Protein AF-W9ZJA3-F1 (afdb_monomer)

Radius of gyration: 19.75 Å; Cα contacts (8 Å, |Δi|>4): 229; chains: 1; bounding box: 45×27×53 Å

pLDDT: mean 91.69, std 6.89, range [60.56, 98.5]

Nearest PDB structures (foldseek):
  6r77-assembly1_B  TM=5.859E-01  e=2.185E-03  Thermococcus litoralis
  6r76-assembly1_B  TM=6.871E-01  e=9.527E-03  Thermococcus litoralis DSM 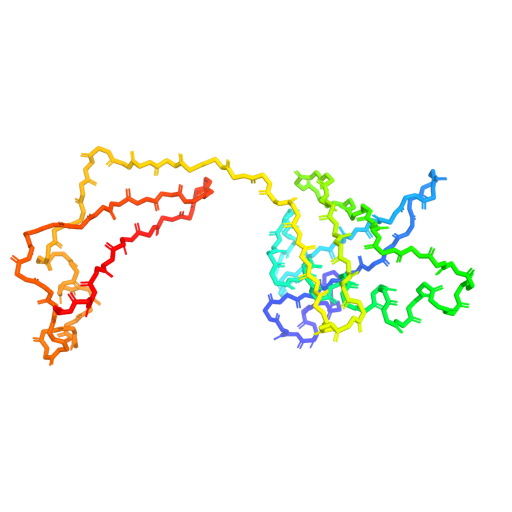5473
  6j7c-assembly1_A-2  TM=6.465E-01  e=1.011E-02  Thermococcus litoralis DSM 5473
  6r76-assembly2_C  TM=6.134E-01  e=8.469E-03  Thermococcus litoralis DSM 5473
  4k7g-assembly1_B  TM=5.481E-01  e=1.439E-02  Allorhizobium ampelinum S4

Structure (mmCIF, N/CA/C/O backbone):
data_AF-W9ZJA3-F1
#
_entry.id   AF-W9ZJA3-F1
#
loop_
_atom_site.group_PDB
_atom_site.id
_atom_site.type_symbol
_atom_site.label_atom_id
_atom_site.label_alt_id
_atom_site.label_comp_id
_atom_site.label_asym_id
_atom_site.label_entity_id
_atom_site.label_seq_id
_atom_site.pdbx_PDB_ins_code
_atom_site.Cartn_x
_atom_site.Cartn_y
_atom_site.Cartn_z
_atom_site.occupancy
_atom_site.B_iso_or_equiv
_atom_site.auth_seq_id
_atom_site.auth_comp_id
_atom_site.auth_asym_id
_atom_site.auth_atom_id
_atom_site.pdbx_PDB_model_num
ATOM 1 N N . MET A 1 1 ? 21.353 -3.759 0.623 1.00 95.94 1 MET A N 1
ATOM 2 C CA . MET A 1 1 ? 20.025 -3.131 0.788 1.00 95.94 1 MET A CA 1
ATOM 3 C C . MET A 1 1 ? 19.754 -2.814 2.256 1.00 95.94 1 MET A C 1
ATOM 5 O O . MET A 1 1 ? 19.750 -1.636 2.577 1.00 95.94 1 MET A O 1
ATOM 9 N N . GLN A 1 2 ? 19.699 -3.798 3.167 1.00 98.38 2 GLN A N 1
ATOM 10 C CA . GLN A 1 2 ? 19.468 -3.553 4.608 1.00 98.38 2 GLN A CA 1
ATOM 11 C C . GLN A 1 2 ? 20.388 -2.495 5.249 1.00 98.38 2 GLN A C 1
ATOM 13 O O . GLN A 1 2 ? 19.905 -1.623 5.959 1.00 98.38 2 GLN A O 1
ATOM 18 N N . MET A 1 3 ? 21.703 -2.533 4.991 1.00 98.44 3 MET A N 1
ATOM 19 C CA . MET A 1 3 ? 22.631 -1.532 5.550 1.00 98.44 3 MET A CA 1
ATOM 20 C C . MET A 1 3 ? 22.301 -0.100 5.106 1.00 98.44 3 MET A C 1
ATOM 22 O O . MET A 1 3 ? 22.429 0.818 5.901 1.00 98.44 3 MET A O 1
ATOM 26 N N . ILE A 1 4 ? 21.843 0.078 3.862 1.00 98.31 4 ILE A N 1
ATOM 27 C CA . ILE A 1 4 ? 21.444 1.384 3.319 1.00 98.31 4 ILE A CA 1
ATOM 28 C C . ILE A 1 4 ? 20.126 1.836 3.959 1.00 98.31 4 ILE A C 1
ATOM 30 O O . ILE A 1 4 ? 20.023 2.978 4.386 1.00 98.31 4 ILE A O 1
ATOM 34 N N . ALA A 1 5 ? 19.141 0.939 4.081 1.00 98.31 5 ALA A N 1
ATOM 35 C CA . ALA A 1 5 ? 17.883 1.247 4.766 1.00 98.31 5 ALA A CA 1
ATOM 36 C C . ALA A 1 5 ? 18.114 1.635 6.238 1.00 98.31 5 ALA A C 1
ATOM 38 O O . ALA A 1 5 ? 17.506 2.579 6.738 1.00 98.31 5 ALA A O 1
ATOM 39 N N . ARG A 1 6 ? 19.052 0.954 6.915 1.00 98.31 6 ARG A N 1
ATOM 40 C CA . ARG A 1 6 ? 19.473 1.298 8.278 1.00 98.31 6 ARG A CA 1
ATOM 41 C C . ARG A 1 6 ? 20.131 2.673 8.356 1.00 98.31 6 ARG A C 1
ATOM 43 O O . ARG A 1 6 ? 19.867 3.396 9.306 1.00 98.31 6 ARG A O 1
ATOM 50 N N . GLU A 1 7 ? 20.974 3.015 7.385 1.00 98.38 7 GLU A N 1
ATOM 51 C CA . GLU A 1 7 ? 21.646 4.318 7.328 1.00 98.38 7 GLU A CA 1
ATOM 52 C C . GLU A 1 7 ? 20.651 5.466 7.115 1.00 98.38 7 GLU A C 1
ATOM 54 O O . GLU A 1 7 ? 20.717 6.472 7.813 1.00 98.38 7 GLU A O 1
ATOM 59 N N . PHE A 1 8 ? 19.692 5.307 6.195 1.00 97.31 8 PHE A N 1
ATOM 60 C CA . PHE A 1 8 ? 18.655 6.320 5.971 1.00 97.31 8 PHE A CA 1
ATOM 61 C C . PHE A 1 8 ? 17.712 6.485 7.166 1.00 97.31 8 PHE A C 1
ATOM 63 O O . PHE A 1 8 ? 17.219 7.585 7.400 1.00 97.31 8 PHE A O 1
ATOM 70 N N . ASN A 1 9 ? 17.458 5.405 7.913 1.00 96.81 9 ASN A N 1
ATOM 71 C CA . ASN A 1 9 ? 16.634 5.404 9.123 1.00 96.81 9 ASN A CA 1
ATOM 72 C C . ASN A 1 9 ? 15.221 6.004 8.933 1.00 96.81 9 ASN A C 1
ATOM 74 O O . ASN A 1 9 ? 14.647 6.594 9.849 1.00 96.81 9 ASN A O 1
ATOM 78 N N . PHE A 1 10 ? 14.647 5.852 7.738 1.00 97.50 10 PHE A N 1
ATOM 79 C CA . PHE A 1 10 ? 13.224 6.091 7.498 1.00 97.50 10 PHE A CA 1
ATOM 80 C C . PHE A 1 10 ? 12.397 4.871 7.911 1.00 97.50 10 PHE A C 1
ATOM 82 O O . PHE A 1 10 ? 12.941 3.777 8.061 1.00 97.50 10 PHE A O 1
ATOM 89 N N . SER A 1 11 ? 11.080 5.051 8.064 1.00 96.62 11 SER A N 1
ATOM 90 C CA . SER A 1 11 ? 10.148 3.953 8.353 1.00 96.62 11 SER A CA 1
ATOM 91 C C . SER A 1 11 ? 10.331 2.791 7.371 1.00 96.62 11 SER A C 1
ATOM 93 O O . SER A 1 11 ? 10.440 1.639 7.792 1.00 96.62 11 SER A O 1
ATOM 95 N N . GLU A 1 12 ? 10.484 3.108 6.081 1.00 98.19 12 GLU A N 1
ATOM 96 C CA . GLU A 1 12 ? 10.776 2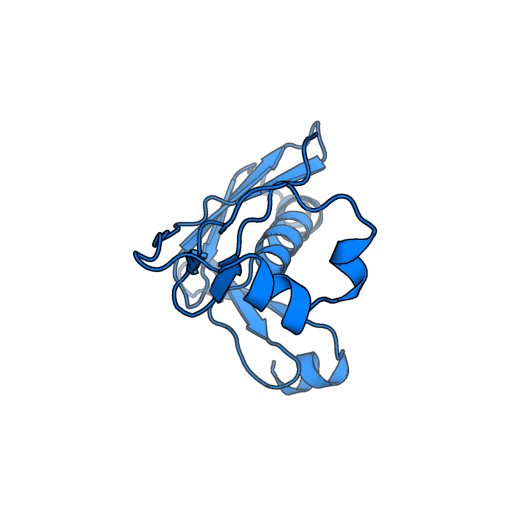.154 5.020 1.00 98.19 12 GLU A CA 1
ATOM 97 C C . GLU A 1 12 ? 11.671 2.782 3.937 1.00 98.19 12 GLU A C 1
ATOM 99 O O . GLU A 1 12 ? 11.636 3.984 3.675 1.00 98.19 12 GLU A O 1
ATOM 104 N N . THR A 1 13 ? 12.466 1.951 3.268 1.00 98.31 13 THR A N 1
ATOM 105 C CA . THR A 1 13 ? 13.260 2.279 2.077 1.00 98.31 13 THR A CA 1
ATOM 106 C C . THR A 1 13 ? 12.972 1.249 0.993 1.00 98.31 13 THR A C 1
ATOM 108 O O . THR A 1 13 ? 13.060 0.045 1.246 1.00 98.31 13 THR A O 1
ATOM 111 N N . VAL A 1 14 ? 12.655 1.709 -0.220 1.00 98.25 14 VAL A N 1
ATOM 112 C CA . VAL A 1 14 ? 12.364 0.826 -1.360 1.00 98.25 14 VAL A CA 1
ATOM 113 C C . VAL A 1 14 ? 13.546 0.765 -2.313 1.00 98.25 14 VAL A C 1
ATOM 115 O O . VAL A 1 14 ? 14.074 1.792 -2.735 1.00 98.25 14 VAL A O 1
ATOM 118 N N . PHE A 1 15 ? 13.924 -0.448 -2.702 1.00 97.44 15 PHE A N 1
ATOM 119 C CA . PHE A 1 15 ? 14.888 -0.702 -3.764 1.00 97.44 15 PHE A CA 1
ATOM 120 C C . PHE A 1 15 ? 14.150 -1.207 -4.995 1.00 97.44 15 PHE A C 1
ATOM 122 O O . PHE A 1 15 ? 13.614 -2.315 -4.995 1.00 97.44 15 PHE A O 1
ATOM 129 N N . LEU A 1 16 ? 14.135 -0.386 -6.042 1.00 95.06 16 LEU A N 1
ATOM 130 C CA . LEU A 1 16 ? 13.597 -0.744 -7.347 1.00 95.06 16 LEU A CA 1
ATOM 131 C C . LEU A 1 16 ? 14.639 -1.531 -8.146 1.00 95.06 16 LEU A C 1
ATOM 133 O O . LEU A 1 16 ? 15.810 -1.155 -8.208 1.00 95.06 16 LEU A O 1
ATOM 137 N N . ARG A 1 17 ? 14.210 -2.614 -8.786 1.00 91.94 17 ARG A N 1
ATOM 138 C CA . ARG A 1 17 ? 15.063 -3.515 -9.566 1.00 91.94 17 ARG A CA 1
ATOM 139 C C . ARG A 1 17 ? 14.295 -4.078 -10.756 1.00 91.94 17 ARG A C 1
ATOM 141 O O . ARG A 1 17 ? 13.067 -4.042 -10.804 1.00 91.94 17 ARG A O 1
ATOM 148 N N . ARG A 1 18 ? 15.036 -4.618 -11.720 1.00 89.00 18 ARG A N 1
ATOM 149 C CA . ARG A 1 18 ? 14.475 -5.318 -12.875 1.00 89.00 18 ARG A CA 1
ATOM 150 C C . ARG A 1 18 ? 14.772 -6.808 -12.754 1.00 89.00 18 ARG A C 1
ATOM 152 O O . ARG A 1 18 ? 15.916 -7.181 -12.497 1.00 89.00 18 ARG A O 1
ATOM 159 N N . ASN A 1 19 ? 13.751 -7.640 -12.901 1.00 85.75 19 ASN A N 1
ATOM 160 C CA . ASN A 1 19 ? 13.908 -9.088 -12.966 1.00 85.75 19 ASN A CA 1
ATOM 161 C C . ASN A 1 19 ? 14.464 -9.515 -14.333 1.00 85.75 19 ASN A C 1
ATOM 163 O O . ASN A 1 19 ? 14.525 -8.723 -15.275 1.00 85.75 19 ASN A O 1
ATOM 167 N N . THR A 1 20 ? 14.894 -10.774 -14.434 1.00 82.75 20 THR A N 1
ATOM 168 C CA . THR A 1 20 ? 15.495 -11.349 -15.651 1.00 82.75 20 THR A CA 1
ATOM 169 C C . THR A 1 20 ? 14.538 -11.374 -16.842 1.00 82.75 20 THR A C 1
ATOM 171 O O . THR A 1 20 ? 14.980 -11.264 -17.980 1.00 82.75 20 THR A O 1
ATOM 174 N N . ASP A 1 21 ? 13.237 -11.472 -16.583 1.00 84.06 21 ASP A N 1
ATOM 175 C CA . ASP A 1 21 ? 12.145 -11.372 -17.558 1.00 84.06 21 ASP A CA 1
ATOM 176 C C . ASP A 1 21 ? 11.766 -9.917 -17.902 1.00 84.06 21 ASP A C 1
ATOM 178 O O . ASP A 1 21 ? 10.868 -9.670 -18.704 1.00 84.06 21 ASP A O 1
ATOM 182 N N . GLY A 1 22 ? 12.455 -8.938 -17.311 1.00 81.69 22 GLY A N 1
ATOM 183 C CA . GLY A 1 22 ? 12.215 -7.518 -17.526 1.00 81.69 22 GLY A CA 1
ATOM 184 C C . GLY A 1 22 ? 11.175 -6.900 -16.592 1.00 81.69 22 GLY A C 1
ATOM 185 O O . GLY A 1 22 ? 10.980 -5.683 -16.686 1.00 81.69 22 GLY A O 1
ATOM 186 N N . ALA A 1 23 ? 10.556 -7.678 -15.697 1.00 87.06 23 ALA A N 1
ATOM 187 C CA . ALA A 1 23 ? 9.537 -7.193 -14.775 1.00 87.06 23 ALA A CA 1
ATOM 188 C C . ALA A 1 23 ? 10.107 -6.223 -13.725 1.00 87.06 23 ALA A C 1
ATOM 190 O O . ALA A 1 23 ? 11.253 -6.353 -13.287 1.00 87.06 23 ALA A O 1
ATOM 191 N N . VAL A 1 24 ? 9.299 -5.244 -13.310 1.00 93.38 24 VAL A N 1
ATOM 192 C CA . VAL A 1 24 ? 9.674 -4.276 -12.272 1.00 93.38 24 VAL A CA 1
ATOM 193 C C . VAL A 1 24 ? 9.421 -4.903 -10.907 1.00 93.38 24 VAL A C 1
ATOM 195 O O . VAL A 1 24 ? 8.280 -5.181 -10.552 1.00 93.38 24 VAL A O 1
ATOM 198 N N . ALA A 1 25 ? 10.480 -5.129 -10.139 1.00 95.75 25 ALA A N 1
ATOM 199 C CA . ALA A 1 25 ? 10.401 -5.691 -8.799 1.00 95.75 25 ALA A CA 1
ATOM 200 C C . ALA A 1 25 ? 10.887 -4.686 -7.758 1.00 95.75 25 ALA A C 1
ATOM 202 O O . ALA A 1 25 ? 11.710 -3.813 -8.047 1.00 95.75 25 ALA A O 1
ATOM 203 N N . ILE A 1 26 ? 10.368 -4.815 -6.542 1.00 97.38 26 ILE A N 1
ATOM 204 C CA . ILE A 1 26 ? 10.726 -3.961 -5.417 1.00 97.38 26 ILE A CA 1
ATOM 205 C C . ILE A 1 26 ? 11.047 -4.798 -4.184 1.00 97.38 26 ILE A C 1
ATOM 207 O O . ILE A 1 26 ? 10.365 -5.777 -3.892 1.00 97.38 26 ILE A O 1
ATOM 211 N N . ASN A 1 27 ? 12.070 -4.381 -3.443 1.00 97.69 27 ASN A N 1
ATOM 212 C CA . ASN A 1 27 ? 12.330 -4.865 -2.090 1.00 97.69 27 ASN A CA 1
ATOM 213 C C . ASN A 1 27 ? 12.131 -3.709 -1.108 1.00 97.69 27 ASN A C 1
ATOM 215 O O . ASN A 1 27 ? 12.656 -2.614 -1.331 1.00 97.69 27 ASN A O 1
ATOM 219 N N . ILE A 1 28 ? 11.375 -3.943 -0.038 1.00 98.19 28 ILE A N 1
ATOM 220 C CA . ILE A 1 28 ? 11.007 -2.925 0.950 1.00 98.19 28 ILE A CA 1
ATOM 221 C C . ILE A 1 28 ? 11.710 -3.269 2.257 1.00 98.19 28 ILE A C 1
ATOM 223 O O . ILE A 1 28 ? 11.575 -4.379 2.758 1.00 98.19 28 ILE A O 1
ATOM 227 N N . PHE A 1 29 ? 12.459 -2.328 2.817 1.00 98.50 29 PHE A N 1
ATOM 228 C CA . PHE A 1 29 ? 13.209 -2.542 4.051 1.00 98.50 29 PHE A CA 1
ATOM 229 C C . PHE A 1 29 ? 12.845 -1.497 5.096 1.00 98.50 29 PHE A C 1
ATOM 231 O O . PHE A 1 29 ? 12.893 -0.307 4.804 1.00 98.50 29 PHE A O 1
ATOM 238 N N . THR A 1 30 ? 12.576 -1.932 6.323 1.00 98.31 30 THR A N 1
ATOM 239 C CA . THR A 1 30 ? 12.704 -1.075 7.509 1.00 98.31 30 THR A CA 1
ATOM 240 C C . THR A 1 30 ? 14.192 -0.940 7.873 1.00 98.31 30 THR A C 1
ATOM 242 O O . THR A 1 30 ? 15.042 -1.625 7.284 1.00 98.31 30 THR A O 1
ATOM 245 N N . PRO A 1 31 ? 14.563 -0.143 8.892 1.00 98.38 31 PRO A N 1
ATOM 246 C CA . PRO A 1 31 ? 15.943 -0.104 9.377 1.00 98.38 31 PRO A CA 1
ATOM 247 C C . PRO A 1 31 ? 16.468 -1.451 9.900 1.00 98.38 31 PRO A C 1
ATOM 249 O O . PRO A 1 31 ? 17.685 -1.634 9.984 1.00 98.38 31 PRO A O 1
ATOM 252 N N . VAL A 1 32 ? 15.581 -2.398 10.238 1.00 98.06 32 VAL A N 1
ATOM 253 C CA . VAL A 1 32 ? 15.948 -3.651 10.918 1.00 98.06 32 VAL A CA 1
ATOM 254 C C . VAL A 1 32 ? 15.673 -4.921 10.113 1.00 98.06 32 VAL A C 1
ATOM 256 O O . VAL A 1 32 ? 16.360 -5.916 10.340 1.00 98.06 32 VAL A O 1
ATOM 259 N N . ASN A 1 33 ? 14.714 -4.919 9.184 1.00 97.62 33 ASN A N 1
ATOM 260 C CA . ASN A 1 33 ? 14.371 -6.102 8.393 1.00 97.62 33 ASN A CA 1
ATOM 261 C C . ASN A 1 33 ? 13.738 -5.765 7.035 1.00 97.62 33 ASN A C 1
ATOM 263 O O . ASN A 1 33 ? 13.215 -4.673 6.818 1.00 97.62 33 ASN A O 1
ATOM 267 N N . GLU A 1 34 ? 13.732 -6.752 6.139 1.00 98.12 34 GLU A N 1
ATOM 268 C CA . GLU A 1 34 ? 12.920 -6.725 4.922 1.00 98.12 34 GLU A CA 1
ATOM 269 C C . GLU A 1 34 ? 11.442 -6.975 5.253 1.00 98.12 34 GLU A C 1
ATOM 271 O O . GLU A 1 34 ? 11.116 -7.779 6.132 1.00 98.12 34 GLU A O 1
ATOM 276 N N . MET A 1 35 ? 10.559 -6.279 4.542 1.00 95.75 35 MET A N 1
ATOM 277 C CA . MET A 1 35 ? 9.114 -6.464 4.571 1.00 95.75 35 MET A CA 1
ATOM 278 C C . MET A 1 35 ? 8.644 -7.066 3.256 1.00 95.75 35 MET A C 1
ATOM 280 O O . MET A 1 35 ? 9.108 -6.676 2.184 1.00 95.75 35 MET A O 1
ATOM 284 N N . ASP A 1 36 ? 7.642 -7.940 3.332 1.00 94.19 36 ASP A N 1
ATOM 285 C CA . ASP A 1 36 ? 7.072 -8.5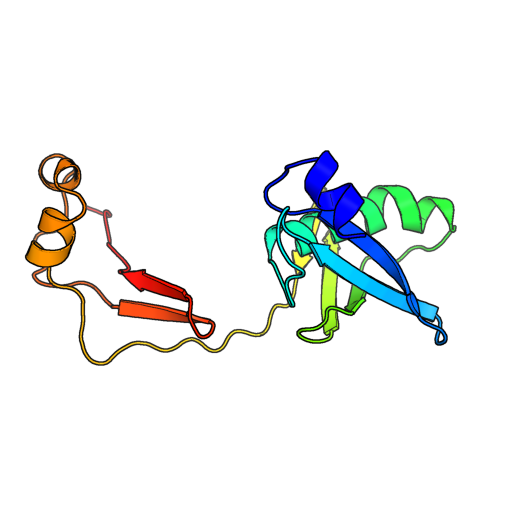20 2.118 1.00 94.19 36 ASP A CA 1
ATOM 286 C C . ASP A 1 36 ? 6.215 -7.527 1.329 1.00 94.19 36 ASP A C 1
ATOM 288 O O . ASP A 1 36 ? 6.128 -7.605 0.102 1.00 94.19 36 ASP A O 1
ATOM 292 N N . PHE A 1 37 ? 5.590 -6.588 2.045 1.00 93.06 37 PHE A N 1
ATOM 293 C CA . PHE A 1 37 ? 4.725 -5.553 1.501 1.00 93.06 37 PHE A CA 1
ATOM 294 C C . PHE A 1 37 ? 4.592 -4.375 2.470 1.00 93.06 37 PHE A C 1
ATOM 296 O O . PHE A 1 37 ? 4.568 -4.558 3.686 1.00 93.06 37 PHE A O 1
ATOM 303 N N . ALA A 1 38 ? 4.418 -3.177 1.916 1.00 93.31 38 ALA A N 1
ATOM 304 C CA . ALA A 1 38 ? 3.936 -2.003 2.629 1.00 93.31 38 ALA A CA 1
ATOM 305 C C . ALA A 1 38 ? 3.198 -1.086 1.640 1.00 93.31 38 ALA A C 1
ATOM 307 O O . ALA A 1 38 ? 3.633 -0.917 0.499 1.00 93.31 38 ALA A O 1
ATOM 308 N N . GLY A 1 39 ? 2.092 -0.477 2.077 1.00 92.94 39 GLY A N 1
ATOM 309 C CA . GLY A 1 39 ? 1.212 0.299 1.197 1.00 92.94 39 GLY A CA 1
ATOM 310 C C . GLY A 1 39 ? 1.836 1.605 0.702 1.00 92.94 39 GLY A C 1
ATOM 311 O O . GLY A 1 39 ? 2.015 1.793 -0.499 1.00 92.94 39 GLY A O 1
ATOM 312 N N . HIS A 1 40 ? 2.200 2.509 1.617 1.00 95.44 40 HIS A N 1
ATOM 313 C CA . HIS A 1 40 ? 2.766 3.809 1.232 1.00 95.44 40 HIS A CA 1
ATOM 314 C C . HIS A 1 40 ? 4.086 3.695 0.436 1.00 95.44 40 HIS A C 1
ATOM 316 O O . HIS A 1 40 ? 4.235 4.454 -0.524 1.00 95.44 40 HIS A O 1
ATOM 322 N N . PRO A 1 41 ? 4.973 2.701 0.675 1.00 97.06 41 PRO A N 1
ATOM 323 C CA . PRO A 1 41 ? 6.149 2.501 -0.166 1.00 97.06 41 PRO A CA 1
ATOM 324 C C . PRO A 1 41 ? 5.803 2.056 -1.592 1.00 97.06 41 PRO A C 1
ATOM 326 O O . PRO A 1 41 ? 6.466 2.484 -2.537 1.00 97.06 41 PRO A O 1
ATOM 329 N N . VAL A 1 42 ? 4.744 1.258 -1.783 1.00 97.12 42 VAL A N 1
ATOM 330 C CA . 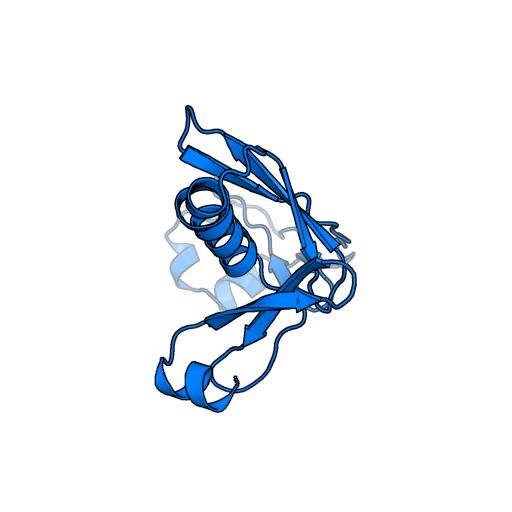VAL A 1 42 ? 4.234 0.885 -3.116 1.00 97.12 42 VAL A CA 1
ATOM 331 C C . VAL A 1 42 ? 3.702 2.108 -3.861 1.00 97.12 42 VAL A C 1
ATOM 333 O O . VAL A 1 42 ? 4.102 2.342 -5.002 1.00 97.12 42 VAL A O 1
ATOM 336 N N . ILE A 1 43 ? 2.862 2.923 -3.212 1.00 97.62 43 ILE A N 1
ATOM 337 C CA . ILE A 1 43 ? 2.320 4.157 -3.805 1.00 97.62 43 ILE A CA 1
ATOM 338 C C . ILE A 1 43 ? 3.449 5.125 -4.177 1.00 97.62 43 ILE A C 1
ATOM 340 O O . ILE A 1 43 ? 3.513 5.595 -5.314 1.00 97.62 43 ILE A O 1
ATOM 344 N N . GLY A 1 44 ? 4.383 5.373 -3.254 1.00 96.75 44 GLY A N 1
ATOM 345 C CA . GLY A 1 44 ? 5.531 6.250 -3.488 1.00 96.75 44 GLY A CA 1
ATOM 346 C C . GLY A 1 44 ? 6.434 5.752 -4.618 1.00 96.75 44 GLY A C 1
ATOM 347 O O . GLY A 1 44 ? 6.897 6.545 -5.440 1.00 96.75 44 GLY A O 1
ATOM 348 N N . THR A 1 45 ? 6.625 4.434 -4.724 1.00 97.12 45 THR A N 1
ATOM 349 C CA . THR A 1 45 ? 7.392 3.839 -5.825 1.00 97.12 45 THR A CA 1
ATOM 350 C C . THR A 1 45 ? 6.686 4.006 -7.162 1.00 97.12 45 THR A C 1
ATOM 352 O O . THR A 1 45 ? 7.337 4.375 -8.137 1.00 97.12 45 THR A O 1
ATOM 355 N N . GLY A 1 46 ? 5.367 3.796 -7.214 1.00 96.50 46 GLY A N 1
ATOM 356 C CA . GLY A 1 46 ? 4.573 4.100 -8.403 1.00 96.50 46 GLY A CA 1
ATOM 357 C C . GLY A 1 46 ? 4.758 5.556 -8.833 1.00 96.50 46 GLY A C 1
ATOM 358 O O . GLY A 1 46 ? 5.019 5.824 -10.003 1.00 96.50 46 GLY A O 1
ATOM 359 N N . HIS A 1 47 ? 4.742 6.494 -7.882 1.00 96.19 47 HIS A N 1
ATOM 360 C CA . HIS A 1 47 ? 4.879 7.923 -8.178 1.00 96.19 47 HIS A CA 1
ATOM 361 C C . HIS A 1 47 ? 6.217 8.249 -8.847 1.00 96.19 47 HIS A C 1
ATOM 363 O O . HIS A 1 47 ? 6.257 8.917 -9.881 1.00 96.19 47 HIS A O 1
ATOM 369 N N . VAL A 1 48 ? 7.317 7.725 -8.301 1.00 95.06 48 VAL A N 1
ATOM 370 C CA . VAL A 1 48 ? 8.658 7.880 -8.889 1.00 95.06 48 VAL A CA 1
ATOM 371 C C . VAL A 1 48 ? 8.751 7.174 -10.245 1.00 95.06 48 VAL A C 1
ATOM 373 O O . VAL A 1 48 ? 9.287 7.742 -11.199 1.00 95.06 48 VAL A O 1
ATOM 376 N N . LEU A 1 49 ? 8.196 5.965 -10.361 1.00 94.62 49 LEU A N 1
ATOM 377 C CA . LEU A 1 49 ? 8.217 5.176 -11.591 1.00 94.62 49 LEU A CA 1
ATOM 378 C C . LEU A 1 49 ? 7.560 5.932 -12.752 1.00 94.62 49 LEU A C 1
ATOM 380 O O . LEU A 1 49 ? 8.202 6.128 -13.784 1.00 94.62 49 LEU A O 1
ATOM 384 N N . PHE A 1 50 ? 6.321 6.394 -12.579 1.00 95.25 50 PHE A N 1
ATOM 385 C CA . PHE A 1 50 ? 5.565 7.055 -13.644 1.00 95.25 50 PHE A CA 1
ATOM 386 C C . PHE A 1 50 ? 6.069 8.464 -13.960 1.00 95.25 50 PHE A C 1
ATOM 388 O O . PHE A 1 50 ? 6.077 8.852 -15.127 1.00 95.25 50 PHE A O 1
ATOM 395 N N . ARG A 1 51 ? 6.507 9.237 -12.957 1.00 93.00 51 ARG A N 1
ATOM 396 C CA . ARG A 1 51 ? 6.898 10.641 -13.173 1.00 93.00 51 ARG A CA 1
ATOM 397 C C . ARG A 1 51 ? 8.351 10.832 -13.578 1.00 93.00 51 ARG A C 1
ATOM 399 O O . ARG A 1 51 ? 8.656 11.815 -14.245 1.00 93.00 51 ARG A O 1
ATOM 406 N N . GLN A 1 52 ? 9.248 9.948 -13.146 1.00 91.44 52 GLN A N 1
ATOM 407 C CA . GLN A 1 52 ? 10.690 10.160 -13.305 1.00 91.44 52 GLN A CA 1
ATOM 408 C C . GLN A 1 52 ? 11.341 9.093 -14.182 1.00 91.44 52 GLN A C 1
ATOM 410 O O . GLN A 1 52 ? 12.164 9.423 -15.032 1.00 91.44 52 GLN A O 1
ATOM 415 N N . LEU A 1 53 ? 10.972 7.820 -14.010 1.00 90.62 53 LEU A N 1
ATOM 416 C CA . LEU A 1 53 ? 11.697 6.719 -14.648 1.00 90.62 53 LEU A CA 1
ATOM 417 C C . LEU A 1 53 ? 11.151 6.363 -16.034 1.00 90.62 53 LEU A C 1
ATOM 419 O O . LEU A 1 53 ? 11.916 6.346 -16.996 1.00 90.62 53 LEU A O 1
ATOM 423 N N . LEU A 1 54 ? 9.846 6.100 -16.166 1.00 87.75 54 LEU A N 1
ATOM 424 C CA . LEU A 1 54 ? 9.248 5.714 -17.451 1.00 87.75 54 LEU A CA 1
ATOM 425 C C . LEU A 1 54 ? 9.405 6.788 -18.546 1.00 87.75 54 LEU A C 1
ATOM 427 O O . LEU A 1 54 ? 9.803 6.417 -19.655 1.00 87.75 54 LEU A O 1
ATOM 431 N N . PRO A 1 55 ? 9.217 8.097 -18.267 1.00 86.06 55 PRO A N 1
ATOM 432 C CA . PRO A 1 55 ? 9.460 9.139 -19.264 1.00 86.06 55 PRO A CA 1
ATOM 433 C C . PRO A 1 55 ? 10.915 9.165 -19.745 1.00 86.06 55 PRO A C 1
ATOM 435 O O . PRO A 1 55 ? 11.164 9.309 -20.940 1.00 86.06 55 PRO A O 1
ATOM 438 N N . GLY A 1 56 ? 11.878 8.951 -18.840 1.00 84.31 56 GLY A N 1
ATOM 439 C CA . GLY A 1 56 ? 13.301 8.864 -19.183 1.00 84.31 56 GLY A CA 1
ATOM 440 C C . GLY A 1 56 ? 13.658 7.649 -20.047 1.00 84.31 56 GLY A C 1
ATOM 441 O O . GLY A 1 56 ? 14.677 7.660 -20.732 1.00 84.31 56 GLY A O 1
ATOM 442 N N . LEU A 1 57 ? 12.807 6.620 -20.053 1.00 81.56 57 LEU A N 1
ATOM 443 C CA . LEU A 1 57 ? 12.934 5.424 -20.889 1.00 81.56 57 LEU A CA 1
ATOM 444 C C . LEU A 1 57 ? 12.102 5.499 -22.182 1.00 81.56 57 LEU A C 1
ATOM 446 O O . LEU A 1 57 ? 12.026 4.502 -22.898 1.00 81.56 57 LEU A O 1
ATOM 450 N N . ALA A 1 58 ? 11.468 6.643 -22.472 1.00 81.69 58 ALA A N 1
ATOM 451 C CA . ALA A 1 58 ? 10.507 6.811 -23.568 1.00 81.69 58 ALA A CA 1
ATOM 452 C C . ALA A 1 58 ? 9.364 5.771 -23.547 1.00 81.69 58 ALA A C 1
ATOM 454 O O . ALA A 1 58 ? 8.820 5.395 -24.586 1.00 81.69 58 ALA A O 1
ATOM 455 N N . VAL A 1 59 ? 8.997 5.297 -22.351 1.00 79.94 59 VAL A N 1
ATOM 456 C CA . VAL A 1 59 ? 7.861 4.398 -22.134 1.00 79.94 59 VAL A CA 1
ATOM 457 C C . VAL A 1 59 ? 6.679 5.228 -21.652 1.00 79.94 59 VAL A C 1
ATOM 459 O O . VAL A 1 59 ? 6.747 5.883 -20.613 1.00 79.94 59 VAL A O 1
ATOM 462 N N . HIS A 1 60 ? 5.572 5.168 -22.386 1.00 80.88 60 HIS A N 1
ATOM 463 C CA . HIS A 1 60 ? 4.327 5.835 -22.020 1.00 80.88 60 HIS A CA 1
ATOM 464 C C . HIS A 1 60 ? 3.302 4.785 -21.598 1.00 80.88 60 HIS A C 1
ATOM 466 O O . HIS A 1 60 ? 2.632 4.186 -22.433 1.00 80.88 60 HIS A O 1
ATOM 472 N N . SER A 1 61 ? 3.214 4.546 -20.291 1.00 86.06 61 SER A N 1
ATOM 473 C CA . SER A 1 61 ? 2.187 3.697 -19.691 1.00 86.06 61 SER A CA 1
ATOM 474 C C . SER A 1 61 ? 1.595 4.396 -18.477 1.00 86.06 61 SER A C 1
ATOM 476 O O . SER A 1 61 ? 2.326 5.016 -17.707 1.00 86.06 61 SER A O 1
ATOM 478 N N . SER A 1 62 ? 0.283 4.275 -18.300 1.00 91.56 62 SER A N 1
ATOM 479 C CA . SER A 1 62 ? -0.436 4.693 -17.093 1.00 91.56 62 SER A CA 1
ATOM 480 C C . SER A 1 62 ? -0.630 3.543 -16.105 1.00 91.56 62 SER A C 1
ATOM 482 O O . SER A 1 62 ? -1.259 3.732 -15.071 1.00 91.56 62 SER A O 1
ATOM 484 N N . GLU A 1 63 ? -0.125 2.349 -16.419 1.00 95.38 63 GLU A N 1
ATOM 485 C CA . GLU A 1 63 ? -0.219 1.161 -15.574 1.00 95.38 63 GLU A CA 1
ATOM 486 C C . GLU A 1 63 ? 1.113 0.399 -15.558 1.00 95.38 63 GLU A C 1
ATOM 488 O O . GLU A 1 63 ? 1.825 0.319 -16.564 1.00 95.38 63 GLU A O 1
ATOM 493 N N . ALA A 1 64 ? 1.471 -0.152 -14.403 1.00 94.00 64 ALA A N 1
ATOM 494 C CA . ALA A 1 64 ? 2.636 -1.004 -14.235 1.00 94.00 64 ALA A CA 1
ATOM 495 C C . ALA A 1 64 ? 2.374 -2.037 -13.137 1.00 94.00 64 ALA A C 1
ATOM 497 O O . ALA A 1 64 ? 1.649 -1.776 -12.179 1.00 94.00 64 ALA A O 1
ATOM 498 N N . THR A 1 65 ? 3.001 -3.204 -13.245 1.00 95.56 65 THR A N 1
ATOM 499 C CA . THR A 1 65 ? 2.992 -4.207 -12.175 1.00 95.56 65 THR A CA 1
ATOM 500 C C . THR A 1 65 ? 4.296 -4.130 -11.393 1.00 95.56 65 THR A C 1
ATOM 502 O O . THR A 1 65 ? 5.373 -4.289 -11.968 1.00 95.56 65 THR A O 1
ATOM 505 N N . LEU A 1 66 ? 4.191 -3.914 -10.083 1.00 96.44 66 LEU A N 1
ATOM 506 C CA . LEU A 1 66 ? 5.295 -3.998 -9.135 1.00 96.44 66 LEU A CA 1
ATOM 507 C C . LEU A 1 66 ? 5.297 -5.380 -8.484 1.00 96.44 66 LEU A C 1
ATOM 509 O O . LEU A 1 66 ? 4.338 -5.770 -7.822 1.00 96.44 66 LEU A O 1
ATOM 513 N N . TRP A 1 67 ? 6.385 -6.120 -8.648 1.00 96.69 67 TRP A N 1
ATOM 514 C CA . TRP A 1 67 ? 6.569 -7.413 -7.998 1.00 96.69 67 TRP A CA 1
ATOM 515 C C . TRP A 1 67 ? 7.159 -7.225 -6.600 1.00 96.69 67 TRP A C 1
ATOM 517 O O . TRP A 1 67 ? 8.309 -6.809 -6.462 1.00 96.69 67 TRP A O 1
ATOM 527 N N . THR A 1 68 ? 6.361 -7.528 -5.577 1.00 95.62 68 THR A N 1
ATOM 528 C CA . THR A 1 68 ? 6.754 -7.533 -4.156 1.00 95.62 68 THR A CA 1
ATOM 529 C C . THR A 1 68 ? 6.960 -8.973 -3.674 1.00 95.62 68 THR A C 1
ATOM 531 O O . THR A 1 68 ? 6.537 -9.908 -4.362 1.00 95.62 68 THR A O 1
ATOM 534 N N . ASN A 1 69 ? 7.539 -9.197 -2.486 1.00 94.19 69 ASN A N 1
ATOM 535 C CA . ASN A 1 69 ? 7.611 -10.564 -1.942 1.00 94.19 69 ASN A CA 1
ATOM 536 C C . ASN A 1 69 ? 6.215 -11.100 -1.556 1.00 94.19 69 ASN A C 1
ATOM 538 O O . ASN A 1 69 ? 6.015 -12.312 -1.537 1.00 94.19 69 ASN A O 1
ATOM 542 N N . ALA A 1 70 ? 5.232 -10.222 -1.315 1.00 92.19 70 ALA A N 1
ATOM 543 C CA . ALA A 1 70 ? 3.833 -10.602 -1.102 1.00 92.19 70 ALA A CA 1
ATOM 544 C C . ALA A 1 70 ? 3.059 -10.890 -2.407 1.00 92.19 70 ALA A C 1
ATOM 546 O O . ALA A 1 70 ? 1.885 -11.258 -2.352 1.00 92.19 70 ALA A O 1
ATOM 547 N N . GLY A 1 71 ? 3.694 -10.727 -3.574 1.00 93.06 71 GLY A N 1
ATOM 548 C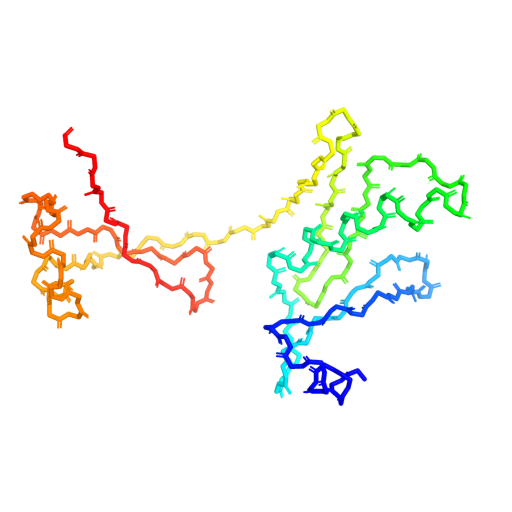 CA . GLY A 1 71 ? 3.092 -10.939 -4.890 1.00 93.06 71 GLY A CA 1
ATOM 549 C C . GLY A 1 71 ? 3.025 -9.675 -5.761 1.00 93.06 71 GLY A C 1
ATOM 550 O O . GLY A 1 71 ? 3.551 -8.619 -5.386 1.00 93.06 71 GLY A O 1
ATOM 551 N N . PRO A 1 72 ? 2.423 -9.782 -6.961 1.00 95.31 72 PRO A N 1
ATOM 552 C CA . PRO A 1 72 ? 2.299 -8.670 -7.893 1.00 95.31 72 PRO A CA 1
ATOM 553 C C . PRO A 1 72 ? 1.251 -7.660 -7.419 1.00 95.31 72 PRO A C 1
ATOM 555 O O . PRO A 1 72 ? 0.151 -8.030 -7.014 1.00 95.31 72 PRO A O 1
ATOM 558 N N . VAL A 1 73 ? 1.583 -6.377 -7.530 1.00 96.38 73 VAL A N 1
ATOM 559 C CA . VAL A 1 73 ? 0.694 -5.258 -7.214 1.00 96.38 73 VAL A CA 1
ATOM 560 C C . VAL A 1 73 ? 0.603 -4.363 -8.438 1.00 96.38 73 VAL A C 1
ATOM 562 O O . VAL A 1 73 ? 1.616 -3.857 -8.925 1.00 96.38 73 VAL A O 1
ATOM 565 N N . VAL A 1 74 ? -0.606 -4.182 -8.961 1.00 97.00 74 VAL A N 1
ATOM 566 C CA . VAL A 1 74 ? -0.842 -3.288 -10.097 1.00 97.00 74 VAL A CA 1
ATOM 567 C C . VAL A 1 74 ? -0.944 -1.867 -9.570 1.00 97.00 74 VAL A C 1
ATOM 569 O O . VAL A 1 74 ? -1.731 -1.600 -8.665 1.00 97.00 74 VAL A O 1
ATOM 572 N N . VAL A 1 75 ? -0.151 -0.963 -10.135 1.00 97.38 75 VAL A N 1
ATOM 573 C CA . VAL A 1 75 ? -0.219 0.472 -9.864 1.00 97.38 75 VAL A CA 1
ATOM 574 C C . VAL A 1 75 ? -0.655 1.216 -11.118 1.00 97.38 75 VAL A C 1
ATOM 576 O O . VAL A 1 75 ? -0.192 0.917 -12.219 1.00 97.38 75 VAL A O 1
ATOM 579 N N . ARG A 1 76 ? -1.540 2.197 -10.944 1.00 97.44 76 ARG A N 1
ATOM 580 C CA . ARG A 1 76 ? -2.046 3.071 -12.007 1.00 97.44 76 ARG A CA 1
ATOM 581 C C . ARG A 1 76 ? -1.725 4.519 -11.695 1.00 97.44 76 ARG A C 1
ATOM 583 O O . ARG A 1 76 ? -1.757 4.903 -10.529 1.00 97.44 76 ARG A O 1
ATOM 590 N N . TYR A 1 77 ? -1.458 5.311 -12.724 1.00 97.12 77 TYR A N 1
ATOM 591 C CA . TYR A 1 77 ? -1.185 6.738 -12.609 1.00 97.12 77 TYR A CA 1
ATOM 592 C C . TYR A 1 77 ? -2.185 7.564 -13.407 1.00 97.12 77 TYR A C 1
ATOM 594 O O . TYR A 1 77 ? -2.364 7.345 -14.606 1.00 97.12 77 TYR A O 1
ATOM 602 N N . ASP A 1 78 ? -2.797 8.536 -12.736 1.00 95.38 78 ASP A N 1
ATOM 603 C CA . ASP A 1 78 ? -3.601 9.577 -13.362 1.00 95.38 78 ASP A CA 1
ATOM 604 C C . ASP A 1 78 ? -2.750 10.852 -13.503 1.00 95.38 78 ASP A C 1
ATOM 606 O O . ASP A 1 78 ? -2.478 11.521 -12.499 1.00 95.38 78 ASP A O 1
ATOM 610 N N . PRO A 1 79 ? -2.332 11.227 -14.727 1.00 91.06 79 PRO A N 1
ATOM 611 C CA . PRO A 1 79 ? -1.521 12.420 -14.945 1.00 91.06 79 PRO A CA 1
ATOM 612 C C . PRO A 1 79 ? -2.294 13.730 -14.739 1.00 91.06 79 PRO A C 1
ATOM 614 O O . PRO A 1 79 ? -1.667 14.759 -14.517 1.00 91.06 79 PRO A O 1
ATOM 617 N N . SER A 1 80 ? -3.631 13.719 -14.808 1.00 94.12 80 SER A N 1
ATOM 618 C CA . SER A 1 80 ? -4.450 14.921 -14.602 1.00 94.12 80 SER A CA 1
ATOM 619 C C . SER A 1 80 ? -4.555 15.300 -13.125 1.00 94.12 80 SER A C 1
ATOM 621 O O . SER A 1 80 ? -4.587 16.483 -12.795 1.00 94.12 80 SER A O 1
ATOM 623 N N . GLN A 1 81 ? -4.586 14.295 -12.246 1.00 95.00 81 GLN A N 1
ATOM 624 C CA . GLN A 1 81 ? -4.650 14.468 -10.793 1.00 95.00 81 GLN A CA 1
ATOM 625 C C . GLN A 1 81 ? -3.279 14.315 -10.116 1.00 95.00 81 GLN A C 1
ATOM 627 O O . GLN A 1 81 ? -3.158 14.538 -8.917 1.00 95.00 81 GLN A O 1
ATOM 632 N N . GLU A 1 82 ? -2.255 13.897 -10.863 1.00 93.19 82 GLU A N 1
ATOM 633 C CA . GLU A 1 82 ? -0.958 13.447 -10.345 1.00 93.19 82 GLU A CA 1
ATOM 634 C C . GLU A 1 82 ? -1.070 12.388 -9.232 1.00 93.19 82 GLU A C 1
ATOM 636 O O . GLU A 1 82 ? -0.290 12.392 -8.276 1.00 93.19 82 GLU A O 1
ATOM 641 N N . THR A 1 83 ? -2.026 11.462 -9.352 1.00 96.12 83 THR A N 1
ATOM 642 C CA . THR A 1 83 ? -2.284 10.441 -8.325 1.00 96.12 83 THR A CA 1
ATOM 643 C C . THR A 1 83 ? -1.855 9.052 -8.770 1.00 96.12 83 THR A C 1
ATOM 645 O O . THR A 1 83 ? -1.937 8.701 -9.947 1.00 96.12 83 THR A O 1
ATOM 648 N N . VAL A 1 84 ? -1.416 8.248 -7.800 1.00 97.50 84 VAL A N 1
ATOM 649 C CA . VAL A 1 84 ? -1.154 6.819 -7.975 1.00 97.50 84 VAL A CA 1
ATOM 650 C C . VAL A 1 84 ? -2.168 6.024 -7.169 1.00 97.50 84 VAL A C 1
ATOM 652 O O . VAL A 1 84 ? -2.336 6.256 -5.973 1.00 97.50 84 VAL A O 1
ATOM 655 N N . ALA A 1 85 ? -2.800 5.055 -7.820 1.00 97.44 85 ALA A N 1
ATOM 656 C CA . ALA A 1 85 ? -3.643 4.052 -7.185 1.00 97.44 85 ALA A CA 1
ATOM 657 C C . ALA A 1 85 ? -2.959 2.682 -7.253 1.00 97.44 85 ALA A C 1
ATOM 659 O O . ALA A 1 85 ? -2.205 2.414 -8.189 1.00 97.44 85 ALA A O 1
ATOM 660 N N . ALA A 1 86 ? -3.232 1.814 -6.279 1.00 96.62 86 ALA A N 1
ATOM 661 C CA . ALA A 1 86 ? -2.752 0.437 -6.269 1.00 96.62 86 ALA A CA 1
ATOM 662 C C . ALA A 1 86 ? -3.907 -0.538 -6.035 1.00 96.62 86 ALA A C 1
ATOM 664 O O . ALA A 1 86 ? -4.702 -0.346 -5.114 1.00 96.62 86 ALA A O 1
ATOM 665 N N . ASP A 1 87 ? -3.949 -1.610 -6.821 1.00 94.19 87 ASP A N 1
ATOM 666 C CA . ASP A 1 87 ? -4.864 -2.726 -6.603 1.00 94.19 87 ASP A CA 1
ATOM 667 C C . ASP A 1 87 ? -4.215 -3.686 -5.595 1.00 94.19 87 ASP A C 1
ATOM 669 O O . ASP A 1 87 ? -3.323 -4.466 -5.939 1.00 94.19 87 ASP A O 1
ATOM 673 N N . VAL A 1 88 ? -4.631 -3.595 -4.328 1.00 88.56 88 VAL A N 1
ATOM 674 C CA . VAL A 1 88 ? -4.070 -4.394 -3.228 1.00 88.56 88 VAL A CA 1
ATOM 675 C C . VAL A 1 88 ? -5.084 -5.449 -2.780 1.00 88.56 88 VAL A C 1
ATOM 677 O O . VAL A 1 88 ? -6.168 -5.087 -2.316 1.00 88.56 88 VAL A O 1
ATOM 680 N N . PRO A 1 89 ? -4.759 -6.752 -2.866 1.00 81.38 89 PRO A N 1
ATOM 681 C CA . PRO A 1 89 ? -5.633 -7.788 -2.343 1.00 81.38 89 PRO A CA 1
ATOM 682 C C . PRO A 1 89 ? -5.702 -7.693 -0.815 1.00 81.38 89 PRO A C 1
ATOM 684 O O . PRO A 1 89 ? -4.679 -7.633 -0.133 1.00 81.38 89 PRO A O 1
ATOM 687 N N . HIS A 1 90 ? -6.915 -7.718 -0.270 1.00 80.50 90 HIS A N 1
ATOM 688 C CA . HIS A 1 90 ? -7.150 -7.700 1.171 1.00 80.50 90 HIS A CA 1
ATOM 689 C C . HIS A 1 90 ? -7.902 -8.955 1.623 1.00 80.50 90 HIS A C 1
ATOM 691 O O . HIS A 1 90 ? -8.799 -9.447 0.936 1.00 80.50 90 HIS A O 1
ATOM 697 N N . ASN A 1 91 ? -7.573 -9.451 2.815 1.00 84.50 91 ASN A N 1
ATOM 698 C CA . ASN A 1 91 ? -8.302 -10.538 3.465 1.00 84.50 91 ASN A CA 1
ATOM 699 C C . ASN A 1 91 ? -8.844 -10.031 4.798 1.00 84.50 91 ASN A C 1
ATOM 701 O O . ASN A 1 91 ? -8.242 -10.239 5.854 1.00 84.50 91 ASN A O 1
ATOM 705 N N . VAL A 1 92 ? -9.952 -9.298 4.706 1.00 90.44 92 VAL A N 1
ATOM 706 C CA . VAL A 1 92 ? -10.569 -8.647 5.856 1.00 90.44 92 VAL A CA 1
ATOM 707 C C . VAL A 1 92 ? -11.249 -9.697 6.722 1.00 90.44 92 VAL A C 1
ATOM 709 O O . VAL A 1 92 ? -12.105 -10.450 6.261 1.00 90.44 92 VAL A O 1
ATOM 712 N N 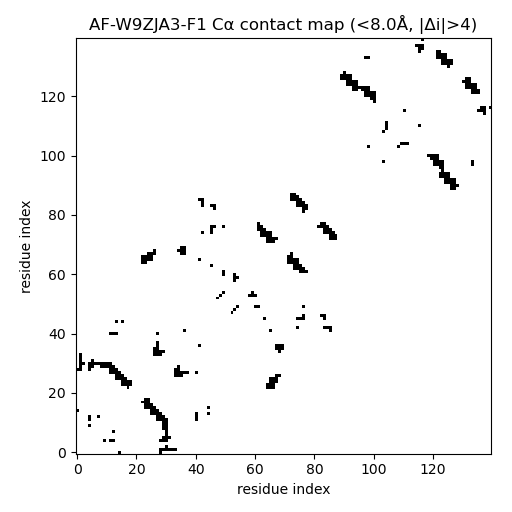. HIS A 1 93 ? -10.892 -9.715 8.000 1.00 93.75 93 HIS A N 1
ATOM 713 C CA . HIS A 1 93 ? -11.524 -10.545 9.010 1.00 93.75 93 HIS A CA 1
ATOM 714 C C . HIS A 1 93 ? -12.192 -9.665 10.063 1.00 93.75 93 HIS A C 1
ATOM 716 O O . HIS A 1 93 ? -11.524 -8.898 10.756 1.00 93.75 93 HIS A O 1
ATOM 722 N N . ILE A 1 94 ? -13.510 -9.797 10.201 1.00 95.00 94 ILE A N 1
ATOM 723 C CA . ILE A 1 94 ? -14.267 -9.191 11.298 1.00 95.00 94 ILE A CA 1
ATOM 724 C C . ILE A 1 94 ? -14.311 -10.214 12.430 1.00 95.00 94 ILE A C 1
ATOM 726 O O . ILE A 1 94 ? -14.828 -11.319 12.258 1.00 95.00 94 ILE A O 1
ATOM 730 N N . HIS A 1 95 ? -13.739 -9.857 13.577 1.00 95.50 95 HIS A N 1
ATOM 731 C CA . HIS A 1 95 ? -13.660 -10.747 14.730 1.00 95.50 95 HIS A CA 1
ATOM 732 C C . HIS A 1 95 ? -15.028 -10.880 15.394 1.00 95.50 95 HIS A C 1
ATOM 734 O O . HIS A 1 95 ? -15.772 -9.909 15.518 1.00 95.50 95 HIS A O 1
ATOM 740 N N . SER A 1 96 ? -15.344 -12.074 15.899 1.00 96.50 96 SER A N 1
ATOM 741 C CA . SER A 1 96 ? -16.609 -12.320 16.604 1.00 96.50 96 SER A CA 1
ATOM 742 C C . SER A 1 96 ? -16.714 -11.573 17.935 1.00 96.50 96 SER A C 1
ATOM 744 O O . SER A 1 96 ? -17.816 -11.344 18.430 1.00 96.50 96 SER A O 1
ATOM 746 N N . ARG A 1 97 ? -15.573 -11.220 18.540 1.00 96.19 97 ARG A N 1
ATOM 747 C CA . ARG A 1 97 ? -15.508 -10.474 19.796 1.00 96.19 97 ARG A CA 1
ATOM 748 C C . ARG A 1 97 ? -15.179 -9.003 19.506 1.00 96.19 97 ARG A C 1
ATOM 750 O O . ARG A 1 97 ? -14.053 -8.729 19.087 1.00 96.19 97 ARG A O 1
ATOM 757 N N . PRO A 1 98 ? -16.111 -8.066 19.753 1.00 96.12 98 PRO A N 1
ATOM 758 C CA . PRO A 1 98 ? -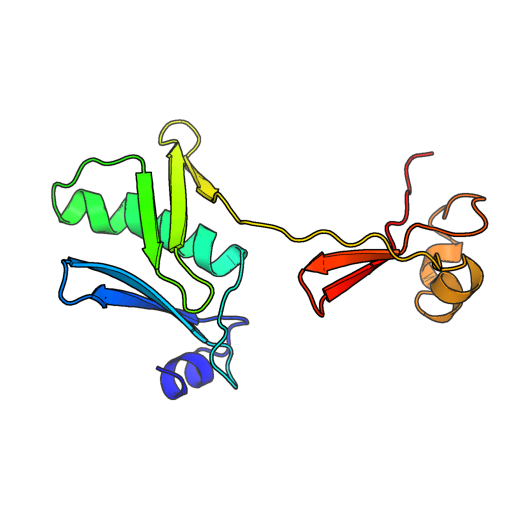15.845 -6.642 19.600 1.00 96.12 98 PRO A CA 1
ATOM 759 C C . PRO A 1 98 ? -14.987 -6.110 20.756 1.00 96.12 98 PRO A C 1
ATOM 761 O O . PRO A 1 98 ? -14.825 -6.762 21.796 1.00 96.12 98 PRO A O 1
ATOM 764 N N . THR A 1 99 ? -14.459 -4.901 20.588 1.00 95.88 99 THR A N 1
ATOM 765 C CA . THR A 1 99 ? -13.718 -4.191 21.636 1.00 95.88 99 THR A CA 1
ATOM 766 C C . THR A 1 99 ? -14.692 -3.346 22.445 1.00 95.88 99 THR A C 1
ATOM 768 O O . THR A 1 99 ? -15.417 -2.532 21.879 1.00 95.88 99 THR A O 1
ATOM 771 N N . SER A 1 100 ? -14.731 -3.524 23.766 1.00 94.88 100 SER A N 1
ATOM 772 C CA . SER A 1 100 ? -15.619 -2.731 24.621 1.00 94.88 100 SER A CA 1
ATOM 773 C C . SER A 1 100 ? -15.134 -1.288 24.745 1.00 94.88 100 SER A C 1
ATOM 775 O O . SER A 1 100 ? -13.930 -1.017 24.723 1.00 94.88 100 SER A O 1
ATOM 777 N N . THR A 1 101 ? -16.070 -0.370 24.968 1.00 92.25 101 THR A N 1
ATOM 778 C CA . THR A 1 101 ? -15.758 1.034 25.261 1.00 92.25 101 THR A CA 1
ATOM 779 C C . THR A 1 101 ? -14.829 1.167 26.464 1.00 92.25 101 THR A C 1
ATOM 781 O O . THR A 1 101 ? -13.877 1.941 26.420 1.00 92.25 101 THR A O 1
ATOM 784 N N . GLN A 1 102 ? -15.017 0.348 27.503 1.00 92.12 102 GLN A N 1
ATOM 785 C CA . GLN A 1 102 ? -14.121 0.350 28.660 1.00 92.12 102 GLN A CA 1
ATOM 786 C C . GLN A 1 102 ? -12.677 0.007 28.265 1.00 92.12 102 GLN A C 1
ATOM 788 O O . GLN A 1 102 ? -11.768 0.748 28.617 1.00 92.12 102 GLN A O 1
ATOM 793 N N . SER A 1 103 ? -12.462 -1.044 27.464 1.00 93.81 103 SER A N 1
ATOM 794 C CA . SER A 1 103 ? -11.117 -1.431 27.014 1.00 93.81 103 SER A CA 1
ATOM 795 C C . SER A 1 103 ? -10.443 -0.361 26.145 1.00 93.81 103 SER A C 1
ATOM 797 O O . SER A 1 103 ? -9.225 -0.185 26.213 1.00 93.81 103 SER A O 1
ATOM 799 N N . ILE A 1 104 ? -11.219 0.387 25.355 1.00 92.88 104 ILE A N 1
ATOM 800 C CA . ILE A 1 104 ? -10.708 1.546 24.610 1.00 92.88 104 ILE A CA 1
ATOM 801 C C . ILE A 1 104 ? -10.269 2.638 25.588 1.00 92.88 104 ILE A C 1
ATOM 803 O O . ILE A 1 104 ? -9.149 3.125 25.493 1.00 92.88 104 ILE A O 1
ATOM 807 N N . LEU A 1 105 ? -11.110 2.998 26.559 1.00 91.56 105 LEU A N 1
ATOM 808 C CA . LEU A 1 105 ? -10.807 4.058 27.525 1.00 91.56 105 LEU A CA 1
ATOM 809 C C . LEU A 1 105 ? -9.658 3.701 28.477 1.00 91.56 105 LEU A C 1
ATOM 811 O O . LEU A 1 105 ? -8.954 4.601 28.931 1.00 91.56 105 LEU A O 1
ATOM 815 N N . ASP A 1 106 ? -9.453 2.415 28.759 1.00 93.81 106 ASP A N 1
ATOM 816 C CA . ASP A 1 106 ? -8.327 1.929 29.562 1.00 93.81 106 ASP A CA 1
ATOM 817 C C . ASP A 1 106 ? -6.987 2.126 28.835 1.00 93.81 106 ASP A C 1
ATOM 819 O O . ASP A 1 106 ? -5.969 2.397 29.470 1.00 93.81 106 ASP A O 1
ATOM 823 N N . THR A 1 107 ? -6.980 2.022 27.500 1.00 92.94 107 THR A N 1
ATOM 824 C CA . THR A 1 107 ? -5.771 2.183 26.670 1.00 92.94 107 THR A CA 1
ATOM 825 C C . THR A 1 107 ? -5.600 3.594 26.109 1.00 92.94 107 THR A C 1
ATOM 827 O O . THR A 1 107 ? -4.474 4.014 25.851 1.00 92.94 107 THR A O 1
ATOM 830 N N . GLN A 1 108 ? -6.694 4.341 25.945 1.00 92.38 108 GLN A N 1
ATOM 831 C CA . GLN A 1 108 ? -6.737 5.703 25.408 1.00 92.38 108 GLN A CA 1
ATOM 832 C C . GLN A 1 108 ? -7.651 6.606 26.266 1.00 92.38 108 GLN A C 1
ATOM 834 O O . GLN A 1 108 ? -8.737 7.002 25.830 1.00 92.38 108 GLN A O 1
ATOM 839 N N . PRO A 1 109 ? -7.238 6.981 27.496 1.00 89.94 109 PRO A N 1
ATOM 840 C CA . PRO A 1 109 ? -8.096 7.724 28.426 1.00 89.94 109 PRO A CA 1
ATOM 841 C C . PRO A 1 109 ? -8.517 9.113 27.933 1.00 89.94 109 PRO A C 1
ATOM 843 O O . PRO A 1 109 ? -9.552 9.630 28.356 1.00 89.94 109 PRO A O 1
ATOM 846 N N . SER A 1 110 ? -7.733 9.720 27.037 1.00 89.50 110 SER A N 1
ATOM 847 C CA . SER A 1 110 ? -8.016 11.029 26.436 1.00 89.50 110 SER A CA 1
ATOM 848 C C . SER A 1 110 ? -9.306 11.043 25.616 1.00 89.50 110 SER A C 1
ATOM 850 O O . SER A 1 110 ? -9.917 12.099 25.472 1.00 89.50 110 SER A O 1
ATOM 852 N N . LEU A 1 111 ? -9.775 9.887 25.135 1.00 87.81 111 LEU A N 1
ATOM 853 C CA . LEU A 1 111 ? -11.004 9.801 24.349 1.00 87.81 111 LEU A CA 1
ATOM 854 C C . LEU A 1 111 ? -12.275 10.046 25.176 1.00 87.81 111 LEU A C 1
ATOM 856 O O . LEU A 1 111 ? -13.315 10.353 24.599 1.00 87.81 111 LEU A O 1
ATOM 860 N N . LYS A 1 112 ? -12.204 10.008 26.520 1.00 82.88 112 LYS A N 1
ATOM 861 C CA . LYS A 1 112 ? -13.348 10.335 27.398 1.00 82.88 112 LYS A CA 1
ATOM 862 C C . LYS A 1 112 ? -13.914 11.730 27.140 1.00 82.88 112 LYS A C 1
ATOM 864 O O . LYS A 1 112 ? -15.112 11.935 27.285 1.00 82.88 112 LYS A O 1
ATOM 869 N N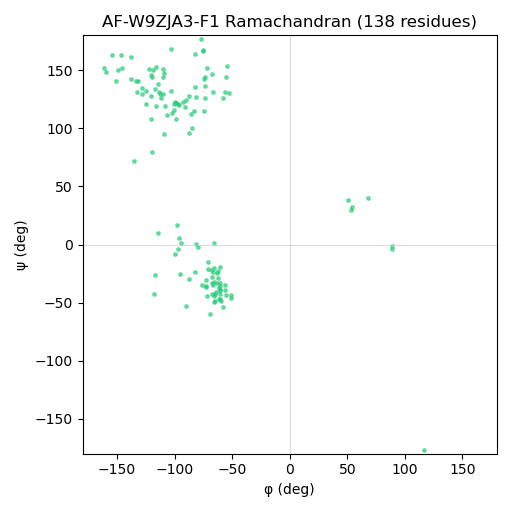 . THR A 1 113 ? -13.059 12.691 26.796 1.00 80.69 113 THR A N 1
ATOM 870 C CA . THR A 1 113 ? -13.454 14.091 26.578 1.00 80.69 113 THR A CA 1
ATOM 871 C C . THR A 1 113 ? -13.683 14.427 25.105 1.00 80.69 113 THR A C 1
ATOM 873 O O . THR A 1 113 ? -14.101 15.539 24.804 1.00 80.69 113 THR A O 1
ATOM 876 N N . GLN A 1 114 ? -13.435 13.478 24.195 1.00 77.94 114 GLN A N 1
ATOM 877 C CA . GLN A 1 114 ? -13.507 13.664 22.740 1.00 77.94 114 GLN A CA 1
ATOM 878 C C . GLN A 1 114 ? -14.832 13.174 22.137 1.00 77.94 114 GLN A C 1
ATOM 880 O O . GLN A 1 114 ? -14.918 12.970 20.933 1.00 77.94 114 GLN A O 1
ATOM 885 N N . GLY A 1 115 ? -15.862 12.972 22.966 1.00 72.31 115 GLY A N 1
ATOM 886 C CA . GLY A 1 115 ? -17.188 12.586 22.483 1.00 72.31 115 GLY A CA 1
ATOM 887 C C . GLY A 1 115 ? -17.226 11.180 21.890 1.00 72.31 115 GLY A C 1
ATOM 888 O O . GLY A 1 115 ? -17.872 10.970 20.871 1.00 72.31 115 GLY A O 1
ATOM 889 N N . LEU A 1 116 ? -16.528 10.219 22.510 1.00 78.25 116 LEU A N 1
ATOM 890 C CA . LEU A 1 116 ? -16.701 8.810 22.158 1.00 78.25 116 LEU A CA 1
ATOM 891 C C . LEU A 1 116 ? -18.201 8.467 22.223 1.00 78.25 116 LEU A C 1
ATOM 893 O O . LEU A 1 116 ? -18.853 8.791 23.221 1.00 78.25 116 LEU A O 1
ATOM 897 N N . SER A 1 117 ? -18.734 7.842 21.171 1.00 71.88 117 SER A N 1
ATOM 898 C CA . SER A 1 117 ? -20.156 7.498 21.098 1.00 71.88 117 SER A CA 1
ATOM 899 C C . SER A 1 117 ? -20.600 6.669 22.312 1.00 71.88 117 SER A C 1
ATOM 901 O O . SER A 1 117 ? -19.813 5.948 22.933 1.00 71.88 117 SER A O 1
ATOM 903 N N . THR A 1 118 ? -21.895 6.756 22.636 1.00 71.56 118 THR A N 1
ATOM 904 C CA . THR A 1 118 ? -22.543 5.975 23.706 1.00 71.56 118 THR A CA 1
ATOM 905 C C . THR A 1 118 ? -22.598 4.467 23.433 1.00 71.56 118 THR A C 1
ATOM 907 O O . THR A 1 118 ? -23.127 3.716 24.258 1.00 71.56 118 THR A O 1
ATOM 910 N N . GLU A 1 119 ? -22.053 4.003 22.302 1.00 81.19 119 GLU A N 1
ATOM 911 C CA . GLU A 1 119 ? -21.929 2.580 22.010 1.00 81.19 119 GLU A CA 1
ATOM 912 C C . GLU A 1 119 ? -21.171 1.836 23.116 1.00 81.19 119 GLU A C 1
ATOM 914 O O . GLU A 1 119 ? -20.220 2.331 23.727 1.00 81.19 119 GLU A O 1
ATOM 919 N N . GLN A 1 120 ? -21.602 0.601 23.378 1.00 8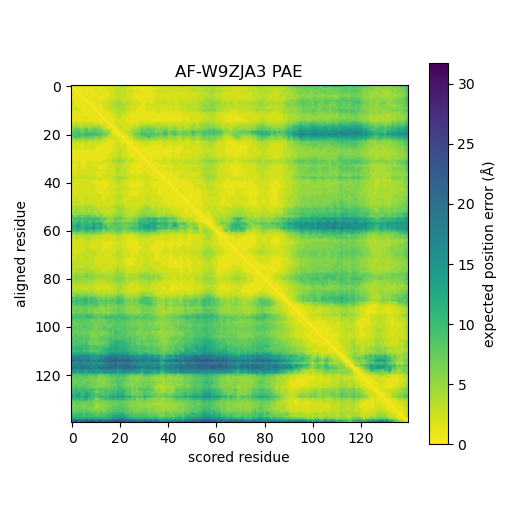6.19 120 GLN A N 1
ATOM 920 C CA . GLN A 1 120 ? -20.984 -0.252 24.396 1.00 86.19 120 GLN A CA 1
ATOM 921 C C . GLN A 1 120 ? -19.732 -0.968 23.872 1.00 86.19 120 GLN A C 1
ATOM 923 O O . GLN A 1 120 ? -18.871 -1.379 24.659 1.00 86.19 120 GLN A O 1
ATOM 928 N N . SER A 1 121 ? -19.627 -1.141 22.553 1.00 93.31 121 SER A N 1
ATOM 929 C CA . SER A 1 121 ? -18.526 -1.852 21.913 1.00 93.31 121 SER A CA 1
ATOM 930 C C . SER A 1 121 ? -18.421 -1.523 20.433 1.00 93.31 121 SER A C 1
ATOM 932 O O . SER A 1 121 ? -19.442 -1.325 19.791 1.00 93.31 121 SER A O 1
ATOM 934 N N . TYR A 1 122 ? -17.212 -1.612 19.890 1.00 94.69 122 TYR A N 1
ATOM 935 C CA . TYR A 1 122 ? -16.900 -1.305 18.500 1.00 94.69 122 TYR A CA 1
ATOM 936 C C . TYR A 1 122 ? -16.349 -2.536 17.762 1.00 94.69 122 TYR A C 1
ATOM 938 O O . TYR A 1 122 ? -15.694 -3.384 18.389 1.00 94.69 122 TYR A O 1
ATOM 946 N N . PRO A 1 123 ? -16.567 -2.656 16.438 1.00 95.12 123 PRO A N 1
ATOM 947 C CA . PRO A 1 123 ? -16.040 -3.761 15.648 1.00 95.12 123 PRO A CA 1
ATOM 948 C C . PRO A 1 123 ? -14.519 -3.882 15.757 1.00 95.12 123 PRO A C 1
ATOM 950 O O . PRO A 1 123 ? -13.778 -2.913 15.574 1.00 95.12 123 PRO A O 1
ATOM 953 N N . CYS A 1 124 ? -14.056 -5.103 16.012 1.00 96.00 124 CYS A N 1
ATOM 954 C CA . CYS A 1 124 ? -12.649 -5.467 15.932 1.00 96.00 124 CYS A CA 1
ATOM 955 C C . CYS A 1 124 ? -12.401 -6.110 14.562 1.00 96.00 124 CYS A C 1
ATOM 957 O O . CYS A 1 124 ? -13.043 -7.103 14.210 1.00 96.00 124 CYS A O 1
ATOM 959 N N . VAL A 1 125 ? -11.508 -5.527 13.764 1.00 95.81 125 VAL A N 1
ATOM 960 C CA . VAL A 1 125 ? -11.297 -5.894 12.358 1.00 95.81 125 VAL A CA 1
ATOM 961 C C . VAL A 1 125 ? -9.808 -6.048 12.080 1.00 95.81 125 VAL A C 1
ATOM 963 O O . VAL A 1 125 ? -9.015 -5.161 12.388 1.00 95.81 125 VAL A O 1
ATOM 966 N N . SER A 1 126 ? -9.419 -7.153 11.451 1.00 93.31 126 SER A N 1
ATOM 967 C CA . SER A 1 126 ? -8.101 -7.292 10.833 1.00 93.31 126 SER A CA 1
ATOM 968 C C . SER A 1 126 ? -8.219 -7.073 9.334 1.00 93.31 126 SER A C 1
ATOM 970 O O . SER A 1 126 ? -8.867 -7.857 8.650 1.00 93.31 126 SER A O 1
ATOM 972 N N . ILE A 1 127 ? -7.593 -6.018 8.813 1.00 84.62 127 ILE A N 1
ATOM 973 C CA . ILE A 1 127 ? -7.594 -5.727 7.366 1.00 84.62 127 ILE A CA 1
ATOM 974 C C . ILE A 1 127 ? -6.688 -6.725 6.626 1.00 84.62 127 ILE A C 1
ATOM 976 O O . ILE A 1 127 ? -6.992 -7.174 5.521 1.00 84.62 127 ILE A O 1
ATOM 980 N N . VAL A 1 128 ? -5.586 -7.099 7.280 1.00 80.44 128 VAL A N 1
ATOM 981 C CA . VAL A 1 128 ? -4.648 -8.144 6.867 1.00 80.44 128 VAL A CA 1
ATOM 982 C C . VAL A 1 128 ? -4.250 -8.973 8.087 1.00 80.44 128 VAL A C 1
ATOM 984 O O . VAL A 1 128 ? -4.405 -8.545 9.234 1.00 80.44 128 VAL A O 1
ATOM 987 N N . LYS A 1 129 ? -3.717 -10.176 7.857 1.00 80.06 129 LYS A N 1
ATOM 988 C CA . LYS A 1 129 ? -3.272 -11.057 8.942 1.00 80.06 129 LYS A CA 1
ATOM 989 C C . LYS A 1 129 ? -2.218 -10.351 9.806 1.00 80.06 129 LYS A C 1
ATOM 991 O O . LYS A 1 129 ? -1.195 -9.912 9.297 1.00 80.06 129 LYS A O 1
ATOM 996 N N . GLY A 1 130 ? -2.460 -10.292 11.115 1.00 79.38 130 GLY A N 1
ATOM 997 C CA . GLY A 1 130 ? -1.520 -9.727 12.091 1.00 79.38 130 GLY A CA 1
ATOM 998 C C . GLY A 1 130 ? -1.659 -8.224 12.346 1.00 79.38 130 GLY A C 1
ATOM 999 O O . GLY A 1 130 ? -0.993 -7.724 13.245 1.00 79.38 130 GLY A O 1
ATOM 1000 N N . VAL A 1 131 ? -2.541 -7.517 11.629 1.00 86.00 131 VAL A N 1
ATOM 1001 C CA . VAL A 1 131 ? -2.812 -6.093 11.868 1.00 86.00 131 VAL A CA 1
ATOM 1002 C C . VAL A 1 131 ? -4.288 -5.915 12.205 1.00 86.00 131 VAL A C 1
ATOM 1004 O O . VAL A 1 131 ? -5.152 -6.063 11.340 1.00 86.00 131 VAL A O 1
ATOM 1007 N N . THR A 1 132 ? -4.574 -5.631 13.475 1.00 92.62 132 THR A N 1
ATOM 1008 C CA . THR A 1 132 ? -5.934 -5.569 14.025 1.00 92.62 132 THR A CA 1
ATOM 1009 C C . THR A 1 132 ? -6.249 -4.168 14.525 1.00 92.62 132 THR A C 1
ATOM 1011 O O . THR A 1 132 ? -5.462 -3.573 15.257 1.00 92.62 132 THR A O 1
ATOM 1014 N N . TYR A 1 133 ? -7.429 -3.678 14.164 1.00 94.31 133 TYR A N 1
ATOM 1015 C CA . TYR A 1 133 ? -7.945 -2.366 14.521 1.00 94.31 133 TYR A CA 1
ATOM 1016 C C . TYR A 1 133 ? -9.274 -2.497 15.260 1.00 94.31 133 TYR A C 1
ATOM 1018 O O . TYR A 1 133 ? -10.049 -3.421 15.018 1.00 94.31 133 TYR A O 1
ATOM 1026 N N . THR A 1 134 ? -9.552 -1.533 16.132 1.00 94.62 134 THR A N 1
ATOM 1027 C CA . THR A 1 134 ? -10.908 -1.271 16.623 1.00 94.62 134 THR A CA 1
ATOM 1028 C C . THR A 1 134 ? -11.455 -0.082 15.846 1.00 94.62 134 THR A C 1
ATOM 1030 O O . THR A 1 134 ? -10.834 0.980 15.861 1.00 94.62 134 THR A O 1
ATOM 1033 N N . LEU A 1 135 ? -12.572 -0.262 15.143 1.00 92.69 135 LEU A N 1
ATOM 1034 C CA . LEU A 1 135 ? -13.174 0.788 14.320 1.00 92.69 135 LEU A CA 1
ATOM 1035 C C . LEU A 1 135 ? -14.123 1.630 15.172 1.00 92.69 135 LEU A C 1
ATOM 1037 O O . LEU A 1 135 ? -15.266 1.242 15.391 1.00 92.69 135 LEU A O 1
ATOM 1041 N N . VAL A 1 136 ? -13.621 2.755 15.678 1.00 89.56 136 VAL A N 1
ATOM 1042 C CA . VAL A 1 136 ? -14.384 3.676 16.528 1.00 89.56 136 VAL A CA 1
ATOM 1043 C C . VAL A 1 136 ? -15.024 4.759 15.672 1.00 89.56 136 VAL A C 1
ATOM 1045 O O . VAL A 1 136 ? -14.318 5.479 14.966 1.00 89.56 136 VAL A O 1
ATOM 1048 N N . ASP A 1 137 ? -16.346 4.875 15.753 1.00 85.12 137 ASP A N 1
ATOM 1049 C CA . ASP A 1 137 ? -17.096 5.943 15.099 1.00 85.12 137 ASP A CA 1
ATOM 1050 C C . ASP A 1 137 ? -17.174 7.184 16.005 1.00 85.12 137 ASP A C 1
ATOM 1052 O O . ASP A 1 137 ? -17.553 7.094 17.174 1.00 85.12 137 ASP A O 1
ATOM 1056 N N . PHE A 1 138 ? -16.790 8.335 15.452 1.00 84.81 138 PHE A N 1
ATOM 1057 C CA . PHE A 1 138 ? -16.850 9.655 16.094 1.00 84.81 138 PHE A CA 1
ATOM 1058 C C . PHE A 1 138 ? -17.846 10.595 15.398 1.00 84.81 138 PHE A C 1
ATOM 1060 O O . PHE A 1 138 ? -17.859 11.799 15.657 1.00 84.81 138 PHE A O 1
ATOM 1067 N N . THR A 1 139 ? -18.654 10.072 14.479 1.00 79.81 139 THR A N 1
ATOM 1068 C CA . THR A 1 139 ? -19.717 10.832 13.828 1.00 79.81 139 THR A CA 1
ATOM 1069 C C . THR A 1 139 ? -20.856 11.010 14.841 1.00 79.81 139 THR A C 1
ATOM 1071 O O . THR A 1 139 ? -21.425 10.024 15.304 1.00 79.81 139 THR A O 1
ATOM 1074 N N . ASN A 1 140 ? -21.130 12.257 15.245 1.00 60.56 140 ASN A N 1
ATOM 1075 C CA . ASN A 1 140 ? -22.234 12.605 16.156 1.00 60.56 140 ASN A CA 1
ATOM 1076 C C . ASN A 1 140 ? -23.601 12.506 15.474 1.00 60.56 140 ASN A C 1
ATOM 1078 O O . ASN A 1 140 ? -23.686 12.920 14.293 1.00 60.56 140 ASN A O 1
#

Solvent-accessible surface area (backbone atoms only — not comparable to full-atom values): 8267 Å² total; per-residue (Å²): 107,58,70,56,21,37,70,68,60,44,85,62,38,75,48,80,47,70,45,98,90,65,47,44,30,45,49,39,20,26,49,85,47,80,45,47,74,59,70,69,62,50,42,53,48,43,47,47,40,60,72,57,49,31,58,76,67,76,46,92,64,54,62,48,59,40,35,34,79,75,43,77,32,46,32,37,49,41,82,90,77,73,42,58,50,68,62,71,92,71,61,71,43,75,50,94,65,56,44,41,45,66,64,50,40,75,77,41,59,74,44,75,81,68,60,62,54,90,61,69,55,30,55,24,35,24,56,40,92,95,47,75,45,70,59,78,66,71,83,128

Secondary structure (DSSP, 8-state):
-HHHHHHH--S-EEEEEE-TTS-EEEEEE-SS-EES--HHHHHHHHHHIIIIIHHHTT---SEEEEEETTEEEEEEEETTTTEEEEE-----EE-SSPEEHHHHHHH-GGGGGTT--S-SEE-EEEEETTEEEE------

Mean predicted aligned error: 5.49 Å

Sequence (140 aa):
MQMIAREFNFSETVFLRRNTDGAVAINIFTPVNEMDFAGHPVIGTGHVLFRQLLPGLAVHSSEATLWTNAGPVVVRYDPSQETVAADVPHNVHIHSRPTSTQSILDTQPSLKTQGLSTEQSYPCVSIVKGVTYTLVDFTN

Organism: NCBI:txid1089452

InterPro domains:
  IPR003719 Phenazine biosynthesis PhzF-like [PF02567] (1-87)
  IPR003719 Phenazine biosynthesis PhzF-like [PTHR13774] (1-105)

Foldseek 3Di:
DLCVLLVVQDQKDKDWDADPVRAIEIWIDHNPGTDQDDDVVVQVVLLCCQPPPCVVVVHDDQWGWYQGNVGIKIWGADPVVSGIDIDDDWDKDWDPDFAAPVNCCVVVVVCVPLCFDPDGTFIWMDRHPPRIDGDTDSDD